Protein AF-A0A2U1KUF8-F1 (afdb_monomer_lite)

Radius of gyration: 32.8 Å; chains: 1; bounding box: 61×24×79 Å

Organism: Artemisia annua (NCBI:txid35608)

pLDDT: mean 76.02, std 18.23, range [36.41, 98.5]

Sequence (105 aa):
MGARPNIDHLKESCGSNQLQHCFKYLFVQEWRENEDLIRYIGQKCADLGANIQRRAQLIQEGESFGLFDNVAPDAVECMGWSEIVAHVRFCTGKEPNYEENVDAI

Structure (mmCIF, N/CA/C/O backbone):
data_AF-A0A2U1KUF8-F1
#
_entry.id   AF-A0A2U1KUF8-F1
#
loop_
_atom_site.group_PDB
_atom_site.id
_atom_site.type_symbol
_atom_site.label_atom_id
_atom_site.label_alt_id
_atom_site.label_comp_id
_atom_site.label_asym_id
_atom_site.label_entity_id
_atom_site.label_seq_id
_atom_site.pdbx_PDB_ins_code
_atom_site.Cartn_x
_atom_site.Cartn_y
_atom_site.Cartn_z
_atom_site.occupancy
_atom_site.B_iso_or_equiv
_atom_site.auth_seq_id
_atom_site.auth_comp_id
_atom_site.auth_asym_id
_atom_site.auth_atom_id
_atom_site.pdbx_PDB_model_num
ATOM 1 N N . MET A 1 1 ? 5.811 1.680 34.442 1.00 37.44 1 MET A N 1
ATOM 2 C CA . MET A 1 1 ? 4.504 1.711 35.135 1.00 37.44 1 MET A CA 1
ATOM 3 C C . MET A 1 1 ? 3.471 2.176 34.128 1.00 37.44 1 MET A C 1
ATOM 5 O O . MET A 1 1 ? 3.625 3.274 33.614 1.00 37.44 1 MET A O 1
ATOM 9 N N . GLY A 1 2 ? 2.504 1.331 33.766 1.00 52.41 2 GLY A N 1
ATOM 10 C CA . GLY A 1 2 ? 1.438 1.727 32.843 1.00 52.41 2 GLY A CA 1
ATOM 11 C C . GLY A 1 2 ? 0.536 2.762 33.508 1.00 52.41 2 GLY A C 1
ATOM 12 O O . GLY A 1 2 ? 0.078 2.536 34.629 1.00 52.41 2 GLY A O 1
ATOM 13 N N . ALA A 1 3 ? 0.323 3.901 32.849 1.00 70.50 3 ALA A N 1
ATOM 14 C CA . ALA A 1 3 ? -0.662 4.875 33.292 1.00 70.50 3 ALA A CA 1
ATOM 15 C C . ALA A 1 3 ? -2.029 4.184 33.360 1.00 70.50 3 ALA A C 1
ATOM 17 O O . ALA A 1 3 ? -2.434 3.497 32.421 1.00 70.50 3 ALA A O 1
ATOM 18 N N . ARG A 1 4 ? -2.717 4.314 34.496 1.00 67.44 4 ARG A N 1
ATOM 19 C CA . ARG A 1 4 ? -4.044 3.725 34.671 1.00 67.44 4 ARG A CA 1
ATOM 20 C C . ARG A 1 4 ? -4.989 4.414 33.674 1.00 67.44 4 ARG A C 1
ATOM 22 O O . ARG A 1 4 ? -5.060 5.643 33.715 1.00 67.44 4 ARG A O 1
ATOM 29 N N . PRO A 1 5 ? -5.681 3.680 32.785 1.00 68.88 5 PRO A N 1
ATOM 30 C CA . PRO A 1 5 ? -6.584 4.298 31.821 1.00 68.88 5 PRO A CA 1
ATOM 31 C C . PRO A 1 5 ? -7.654 5.118 32.549 1.00 68.88 5 PRO A C 1
ATOM 33 O O . PRO A 1 5 ? -8.293 4.614 33.477 1.00 68.88 5 PRO A O 1
ATOM 36 N N . ASN A 1 6 ? -7.836 6.381 32.153 1.00 84.31 6 ASN A N 1
ATOM 37 C CA . ASN A 1 6 ? -8.861 7.246 32.730 1.00 84.31 6 ASN A CA 1
ATOM 38 C C . ASN A 1 6 ? -10.231 6.871 32.143 1.00 84.31 6 ASN A C 1
ATOM 40 O O . ASN A 1 6 ? -10.594 7.289 31.044 1.00 84.31 6 ASN A O 1
ATOM 44 N N . ILE A 1 7 ? -10.975 6.052 32.887 1.00 85.06 7 ILE A N 1
ATOM 45 C CA . ILE A 1 7 ? -12.312 5.580 32.509 1.00 85.06 7 ILE A CA 1
ATOM 46 C C . ILE A 1 7 ? -13.301 6.738 32.335 1.00 85.06 7 ILE A C 1
ATOM 48 O O . ILE A 1 7 ? -14.194 6.635 31.498 1.00 85.06 7 ILE A O 1
ATOM 52 N N . ASP A 1 8 ? -13.157 7.830 33.083 1.00 87.94 8 ASP A N 1
ATOM 53 C CA . ASP A 1 8 ? -14.098 8.949 33.010 1.00 87.94 8 ASP A CA 1
ATOM 54 C C . ASP A 1 8 ? -13.922 9.731 31.705 1.00 87.94 8 ASP A C 1
ATOM 56 O O . ASP A 1 8 ? -14.898 9.967 30.998 1.00 87.94 8 ASP A O 1
ATOM 60 N N . HIS A 1 9 ? -12.675 9.969 31.289 1.00 86.94 9 HIS A N 1
ATOM 61 C CA . HIS A 1 9 ? -12.382 10.543 29.971 1.00 86.94 9 HIS A CA 1
ATOM 62 C C . HIS A 1 9 ? -12.879 9.647 28.822 1.00 86.94 9 HIS A C 1
ATOM 64 O O . HIS A 1 9 ? -13.341 10.132 27.788 1.00 86.94 9 HIS A O 1
ATOM 70 N N . LEU A 1 10 ? -12.800 8.322 28.990 1.00 86.56 10 LEU A N 1
ATOM 71 C CA . LEU A 1 10 ? -13.302 7.375 27.996 1.00 86.56 10 LEU A CA 1
ATOM 72 C C . LEU A 1 10 ? -14.833 7.414 27.887 1.00 86.56 10 LEU A C 1
ATOM 74 O O . LEU A 1 10 ? -15.355 7.379 26.776 1.00 86.56 10 LEU A O 1
ATOM 78 N N . LYS A 1 11 ? -15.551 7.525 29.012 1.00 89.38 11 LYS A N 1
ATOM 79 C CA . LYS A 1 11 ? -17.014 7.693 29.021 1.00 89.38 11 LYS A CA 1
ATOM 80 C C . LYS A 1 11 ? -17.439 8.989 28.340 1.00 89.38 11 LYS A C 1
ATOM 82 O O . LYS A 1 11 ? -18.387 8.964 27.557 1.00 89.38 11 LYS A O 1
ATOM 87 N N . GLU A 1 12 ? -16.726 10.085 28.604 1.00 90.00 12 GLU A N 1
ATOM 88 C CA . GLU A 1 12 ? -16.938 11.375 27.934 1.00 90.00 12 GLU A CA 1
ATOM 89 C C . GLU A 1 12 ? -16.706 11.260 26.424 1.00 90.00 12 GLU A C 1
ATOM 91 O O . GLU A 1 12 ? -17.590 11.605 25.643 1.00 90.00 12 GLU A O 1
ATOM 96 N N . SER A 1 13 ? -15.571 10.686 26.011 1.00 86.25 13 SER A N 1
ATOM 97 C CA . SER A 1 13 ? -15.216 10.499 24.594 1.00 86.25 13 SER A CA 1
ATOM 98 C C . SER A 1 13 ? -16.198 9.577 23.861 1.00 86.25 13 SER A C 1
ATOM 100 O O . SER A 1 13 ? -16.548 9.814 22.708 1.00 86.25 13 SER A O 1
ATOM 102 N N . CYS A 1 14 ? -16.681 8.534 24.541 1.00 88.62 14 CYS A N 1
ATOM 103 C CA . CYS A 1 14 ? -17.698 7.614 24.034 1.00 88.62 14 CYS A CA 1
ATOM 104 C C . CYS A 1 14 ? -19.119 8.222 24.051 1.00 88.62 14 CYS A C 1
ATOM 106 O O . CYS A 1 14 ? -20.033 7.655 23.448 1.00 88.62 14 CYS A O 1
ATOM 108 N N . GLY A 1 15 ? -19.352 9.321 24.778 1.00 89.19 15 GLY A N 1
ATOM 109 C CA . GLY A 1 15 ? -20.686 9.889 25.005 1.00 89.19 15 GLY A CA 1
ATOM 110 C C . GLY A 1 15 ? -21.622 8.972 25.804 1.00 89.19 15 GLY A C 1
ATOM 111 O O . GLY A 1 15 ? -22.845 9.078 25.696 1.00 89.19 15 GLY A O 1
ATOM 112 N N . SER A 1 16 ? -21.077 8.024 26.576 1.00 87.81 16 SER A N 1
ATOM 113 C CA . SER A 1 16 ? -21.878 7.053 27.319 1.00 87.81 16 SER A CA 1
ATOM 114 C C . SER A 1 16 ? -21.235 6.626 28.631 1.00 87.81 16 SER A C 1
ATOM 116 O O . SER A 1 16 ? -20.084 6.208 28.678 1.00 87.81 16 SER A O 1
ATOM 118 N N . ASN A 1 17 ? -22.039 6.611 29.697 1.00 89.75 17 ASN A N 1
ATOM 119 C CA . ASN A 1 17 ? -21.626 6.117 31.013 1.00 89.75 17 ASN A CA 1
ATOM 120 C C . ASN A 1 17 ? -21.579 4.583 31.109 1.00 89.75 17 ASN A C 1
ATOM 122 O O . ASN A 1 17 ? -21.144 4.042 32.127 1.00 89.75 17 ASN A O 1
ATOM 126 N N . GLN A 1 18 ? -22.042 3.871 30.076 1.00 90.12 18 GLN A N 1
ATOM 127 C CA . GLN A 1 18 ? -22.057 2.413 30.053 1.00 90.12 18 GLN A CA 1
ATOM 128 C C . GLN A 1 18 ? -20.716 1.871 29.551 1.00 90.12 18 GLN A C 1
ATOM 130 O O . GLN A 1 18 ? -20.312 2.119 28.415 1.00 90.12 18 GLN A O 1
ATOM 135 N N . LEU A 1 19 ? -20.053 1.061 30.380 1.00 87.62 19 LEU A N 1
ATOM 136 C CA . LEU A 1 19 ? -18.724 0.510 30.087 1.00 87.62 19 LEU A CA 1
ATOM 137 C C . LEU A 1 19 ? -18.695 -0.315 28.785 1.00 87.62 19 LEU A C 1
ATOM 139 O O . LEU A 1 19 ? -17.730 -0.266 28.031 1.00 87.62 19 LEU A O 1
ATOM 143 N N . GLN A 1 20 ? -19.783 -1.028 28.482 1.00 87.69 20 GLN A N 1
ATOM 144 C CA . GLN A 1 20 ? -19.945 -1.795 27.241 1.00 87.69 20 GLN A CA 1
ATOM 145 C C . GLN A 1 20 ? -19.865 -0.930 25.974 1.00 87.69 20 GLN A C 1
ATOM 147 O O . GLN A 1 20 ? -19.311 -1.361 24.964 1.00 87.69 20 GLN A O 1
ATOM 152 N N . HIS A 1 21 ? -20.366 0.308 26.027 1.00 88.75 21 HIS A N 1
ATOM 153 C CA . HIS A 1 21 ? -20.257 1.246 24.913 1.00 88.75 21 HIS A CA 1
ATOM 154 C C . HIS 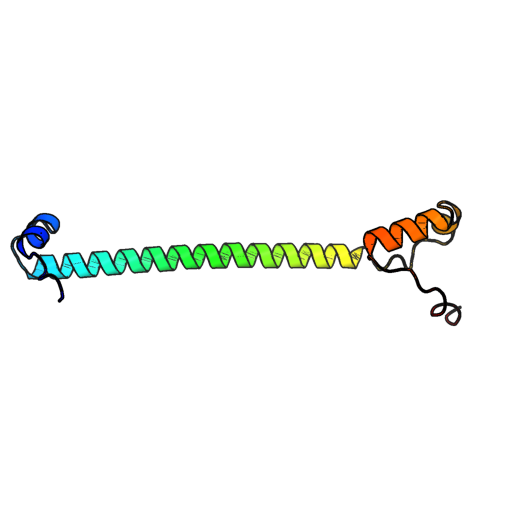A 1 21 ? -18.824 1.750 24.758 1.00 88.75 21 HIS A C 1
ATOM 156 O O . HIS A 1 21 ? -18.345 1.834 23.634 1.00 88.75 21 HIS A O 1
ATOM 162 N N . CYS A 1 22 ? -18.117 1.980 25.869 1.00 88.62 22 CYS A N 1
ATOM 163 C CA . CYS A 1 22 ? -16.709 2.374 25.858 1.00 88.62 22 CYS A CA 1
ATOM 164 C C . CYS A 1 22 ? -15.820 1.305 25.201 1.00 88.62 22 CYS A C 1
ATOM 166 O O . CYS A 1 22 ? -14.980 1.634 24.368 1.00 88.62 22 CYS A O 1
ATOM 168 N N . PHE A 1 23 ? -16.036 0.021 25.513 1.00 85.94 23 PHE A N 1
ATOM 169 C CA . PHE A 1 23 ? -15.323 -1.070 24.838 1.00 85.94 23 PHE A CA 1
ATOM 170 C C . PHE A 1 23 ? -15.640 -1.115 23.345 1.00 85.94 23 PHE A C 1
ATOM 172 O O . PHE A 1 23 ? -14.727 -1.170 22.527 1.00 85.94 23 PHE A O 1
ATOM 179 N N . LYS A 1 24 ? -16.924 -1.034 22.975 1.00 87.19 24 LYS A N 1
ATOM 180 C CA . LYS A 1 24 ? -17.332 -1.000 21.566 1.00 87.19 24 LYS A CA 1
ATOM 181 C C . LYS A 1 24 ? -16.699 0.178 20.818 1.00 87.19 24 LYS A C 1
ATOM 183 O O . LYS A 1 24 ? -16.254 -0.002 19.693 1.00 87.19 24 LYS A O 1
ATOM 188 N N . TYR A 1 25 ? -16.639 1.353 21.443 1.00 86.69 25 TYR A N 1
ATOM 189 C CA . TYR A 1 25 ? -16.001 2.547 20.894 1.00 86.69 25 TYR A CA 1
ATOM 190 C C . TYR A 1 25 ? -14.513 2.311 20.602 1.00 86.69 25 TYR A C 1
ATOM 192 O O . TYR A 1 25 ? -14.087 2.530 19.471 1.00 86.69 25 TYR A O 1
ATOM 200 N N . LEU A 1 26 ? -13.754 1.791 21.576 1.00 85.38 26 LEU A N 1
ATOM 201 C CA . LEU A 1 26 ? -12.327 1.486 21.403 1.00 85.38 26 LEU A CA 1
ATOM 202 C C . LEU A 1 26 ? -12.085 0.485 20.267 1.00 85.38 26 LEU A C 1
ATOM 204 O O . LEU A 1 26 ? -11.293 0.761 19.371 1.00 85.38 26 LEU A O 1
ATOM 208 N N . PHE A 1 27 ? -12.818 -0.632 20.250 1.00 85.50 27 PHE A N 1
ATOM 209 C CA . PHE A 1 27 ? -12.648 -1.651 19.209 1.00 85.50 27 PHE A CA 1
ATOM 210 C C . PHE A 1 27 ? -13.021 -1.143 17.812 1.00 85.50 27 PHE A C 1
ATOM 212 O O . PHE A 1 27 ? -12.368 -1.496 16.834 1.00 85.50 27 PHE A O 1
ATOM 219 N N . VAL A 1 28 ? -14.054 -0.302 17.695 1.00 87.50 28 VAL A N 1
ATOM 220 C CA . VAL A 1 28 ? -14.439 0.303 16.409 1.00 87.50 28 VAL A CA 1
ATOM 221 C C . VAL A 1 28 ? -13.392 1.311 15.929 1.00 87.50 28 VAL A C 1
ATOM 223 O O . VAL A 1 28 ? -13.152 1.389 14.724 1.00 87.50 28 VAL A O 1
ATOM 226 N N . GLN A 1 29 ? -12.768 2.072 16.836 1.00 82.62 29 GLN A N 1
ATOM 227 C CA . GLN A 1 29 ? -11.681 2.987 16.476 1.00 82.62 29 GLN A CA 1
ATOM 228 C C . GLN A 1 29 ? -10.461 2.224 15.960 1.00 82.62 29 GLN A C 1
ATOM 230 O O . GLN A 1 29 ? -10.034 2.487 14.838 1.00 82.62 29 GLN A O 1
ATOM 235 N N . GLU A 1 30 ? -9.973 1.232 16.711 1.00 84.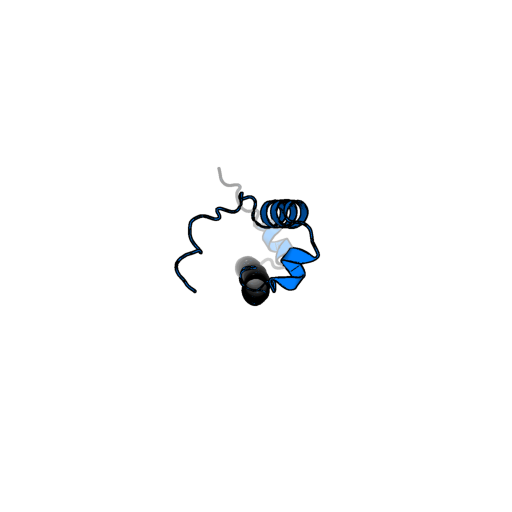56 30 GLU A N 1
ATOM 236 C CA . GLU A 1 30 ? -8.831 0.410 16.285 1.00 84.56 30 GLU A CA 1
ATOM 237 C C . GLU A 1 30 ? -9.104 -0.293 14.950 1.00 84.56 30 GLU A C 1
ATOM 239 O O . GLU A 1 30 ? -8.240 -0.344 14.075 1.00 84.56 30 GLU A O 1
ATOM 244 N N . TRP A 1 31 ? -10.323 -0.807 14.752 1.00 90.12 31 TRP A N 1
ATOM 245 C CA . TRP A 1 31 ? -10.701 -1.438 13.489 1.00 90.12 31 TRP A CA 1
ATOM 246 C C . TRP A 1 31 ? -10.643 -0.461 12.313 1.00 90.12 31 TRP A C 1
ATOM 248 O O . TRP A 1 31 ? -10.071 -0.784 11.274 1.00 90.12 31 TRP A O 1
ATOM 258 N N . ARG A 1 32 ? -11.189 0.750 12.483 1.00 91.06 32 ARG A N 1
ATOM 259 C CA . ARG A 1 32 ? -11.152 1.786 11.445 1.00 91.06 32 ARG A CA 1
ATOM 260 C C . ARG A 1 32 ? -9.719 2.195 11.111 1.00 91.06 32 ARG A C 1
ATOM 262 O O . ARG A 1 32 ? -9.382 2.298 9.937 1.00 91.06 32 ARG A O 1
ATOM 269 N N . GLU A 1 33 ? -8.881 2.408 12.122 1.00 92.31 33 GLU A N 1
ATOM 270 C CA . GLU A 1 33 ? -7.470 2.760 11.925 1.00 92.31 33 GLU A CA 1
ATOM 271 C C . GLU A 1 33 ? -6.720 1.663 11.158 1.00 92.31 33 GLU A C 1
ATOM 273 O O . GLU A 1 33 ? -5.953 1.959 10.238 1.00 92.31 33 GLU A O 1
ATOM 278 N N . ASN A 1 34 ? -6.999 0.394 11.468 1.00 93.25 34 ASN A N 1
ATOM 279 C CA . ASN A 1 34 ? -6.442 -0.741 10.738 1.00 93.25 34 ASN A CA 1
ATOM 280 C C . ASN A 1 34 ? -6.929 -0.796 9.284 1.00 93.25 34 ASN A C 1
ATOM 282 O O . ASN A 1 34 ? -6.117 -1.002 8.382 1.00 93.25 34 ASN A O 1
ATOM 286 N N . GLU A 1 35 ? -8.223 -0.589 9.026 1.00 95.81 35 GLU A N 1
ATOM 287 C CA . GLU A 1 35 ? -8.764 -0.524 7.660 1.00 95.81 35 GLU A CA 1
ATOM 288 C C . GLU A 1 35 ? -8.131 0.613 6.848 1.00 95.81 35 GLU A C 1
ATOM 290 O O . GLU A 1 35 ? -7.740 0.414 5.692 1.00 95.81 35 GLU A O 1
ATOM 295 N N . ASP A 1 36 ? -7.973 1.791 7.454 1.00 96.31 36 ASP A N 1
ATOM 296 C CA . ASP A 1 36 ? -7.327 2.939 6.821 1.00 96.31 36 ASP A CA 1
ATOM 297 C C . ASP A 1 36 ? -5.850 2.665 6.511 1.00 96.31 36 ASP A C 1
ATOM 299 O O . ASP A 1 36 ? -5.375 3.006 5.421 1.00 96.31 36 ASP A O 1
ATOM 303 N N . LEU A 1 37 ? -5.136 1.988 7.416 1.00 95.81 37 LEU A N 1
ATOM 304 C CA . LEU A 1 37 ? -3.753 1.572 7.196 1.00 95.81 37 LEU A CA 1
ATOM 305 C C . LEU A 1 37 ? -3.638 0.536 6.068 1.00 95.81 37 LEU A C 1
ATOM 307 O O . LEU A 1 37 ? -2.779 0.678 5.195 1.00 95.81 37 LEU A O 1
ATOM 311 N N . ILE A 1 38 ? -4.518 -0.471 6.040 1.00 97.75 38 ILE A N 1
ATOM 312 C CA . ILE A 1 38 ? -4.571 -1.482 4.969 1.00 97.75 38 ILE A CA 1
ATOM 313 C C . ILE A 1 38 ? -4.808 -0.804 3.619 1.00 97.75 38 ILE A C 1
ATOM 315 O O . ILE A 1 38 ? -4.095 -1.079 2.651 1.00 97.75 38 ILE A O 1
ATOM 319 N N . ARG A 1 39 ? -5.766 0.127 3.555 1.00 98.00 39 ARG A N 1
ATOM 320 C CA . ARG A 1 39 ? -6.064 0.899 2.343 1.00 98.00 39 ARG A CA 1
ATOM 321 C C . ARG A 1 39 ? -4.864 1.728 1.890 1.00 98.00 39 ARG A C 1
ATOM 323 O O . ARG A 1 39 ? -4.544 1.739 0.702 1.00 98.00 39 ARG A O 1
ATOM 330 N N . TYR A 1 40 ? -4.187 2.397 2.821 1.00 97.94 40 TYR A N 1
ATOM 331 C CA . TYR A 1 40 ? -2.990 3.182 2.522 1.00 97.94 40 TYR A CA 1
ATOM 332 C C . TYR A 1 40 ? -1.861 2.317 1.947 1.00 97.94 40 TYR A C 1
ATOM 334 O O . TYR A 1 40 ? -1.284 2.663 0.913 1.00 97.94 40 TYR A O 1
ATOM 342 N N . ILE A 1 41 ? -1.574 1.172 2.574 1.00 98.31 41 ILE A N 1
ATOM 343 C CA . ILE A 1 41 ? -0.562 0.225 2.088 1.00 98.31 41 ILE A CA 1
ATOM 344 C C . ILE A 1 41 ? -0.954 -0.308 0.707 1.00 98.31 41 ILE A C 1
ATOM 346 O O . ILE A 1 41 ? -0.122 -0.311 -0.199 1.00 98.31 41 ILE A O 1
ATOM 350 N N . GLY A 1 42 ? -2.223 -0.680 0.515 1.00 98.50 42 GLY A N 1
ATOM 351 C CA . GLY A 1 42 ? -2.744 -1.136 -0.773 1.00 98.50 42 GLY A CA 1
ATOM 352 C C . GLY A 1 42 ? -2.514 -0.120 -1.894 1.00 98.50 42 GLY A C 1
ATOM 353 O O . GLY A 1 42 ? -2.016 -0.485 -2.960 1.00 98.50 42 GLY A O 1
ATOM 354 N N . GLN A 1 43 ? -2.773 1.166 -1.632 1.00 98.44 43 GLN A N 1
ATOM 355 C CA . GLN A 1 43 ? -2.488 2.235 -2.592 1.00 98.44 43 GLN A CA 1
ATOM 356 C C . GLN A 1 43 ? -0.990 2.330 -2.912 1.00 98.44 43 GLN A C 1
ATOM 358 O O . GLN A 1 43 ? -0.616 2.401 -4.081 1.00 98.44 43 GLN A O 1
ATOM 363 N N . LYS A 1 44 ? -0.115 2.276 -1.898 1.00 98.38 44 LYS A N 1
ATOM 364 C CA . LYS A 1 44 ? 1.342 2.316 -2.114 1.00 98.38 44 LYS A CA 1
ATOM 365 C C . LYS A 1 44 ? 1.848 1.132 -2.933 1.00 98.38 44 LYS A C 1
ATOM 367 O O . LYS A 1 44 ? 2.721 1.316 -3.780 1.00 98.38 44 LYS A O 1
ATOM 372 N N . CYS A 1 45 ? 1.292 -0.058 -2.722 1.00 98.44 45 CYS A N 1
ATOM 373 C CA . CYS A 1 45 ? 1.605 -1.231 -3.532 1.00 98.44 45 CYS A CA 1
ATOM 374 C C . CYS A 1 45 ? 1.159 -1.053 -4.990 1.00 98.44 45 CYS A C 1
ATOM 376 O O . CYS A 1 45 ? 1.930 -1.373 -5.895 1.00 98.44 45 CYS A O 1
ATOM 378 N N . ALA A 1 46 ? -0.040 -0.511 -5.228 1.00 98.31 46 ALA A N 1
ATOM 379 C CA . ALA A 1 46 ? -0.531 -0.233 -6.578 1.00 98.31 46 ALA A CA 1
ATOM 380 C C . ALA A 1 46 ? 0.353 0.795 -7.310 1.00 98.31 46 ALA A C 1
ATOM 382 O O . ALA A 1 46 ? 0.769 0.554 -8.446 1.00 98.31 46 ALA A O 1
ATOM 383 N N . ASP A 1 47 ? 0.713 1.891 -6.635 1.00 98.31 47 ASP A N 1
ATOM 384 C CA . ASP A 1 47 ? 1.604 2.926 -7.177 1.00 98.31 47 ASP A CA 1
ATOM 385 C C . ASP A 1 47 ? 2.981 2.347 -7.542 1.00 98.31 47 ASP A C 1
ATOM 387 O O . ASP A 1 47 ? 3.543 2.641 -8.602 1.00 98.31 47 ASP A O 1
ATOM 391 N N . LEU A 1 48 ? 3.536 1.498 -6.668 1.00 98.31 48 LEU A N 1
ATOM 392 C CA . LEU A 1 48 ? 4.807 0.820 -6.912 1.00 98.31 48 LEU A CA 1
ATOM 393 C C . LEU A 1 48 ? 4.715 -0.134 -8.110 1.00 98.31 48 LEU A C 1
ATOM 395 O O . LEU A 1 48 ? 5.597 -0.104 -8.968 1.00 98.31 48 LEU A O 1
ATOM 399 N N . GLY A 1 49 ? 3.643 -0.925 -8.204 1.00 98.38 49 GLY A N 1
ATOM 400 C CA . GLY A 1 49 ? 3.396 -1.824 -9.333 1.00 98.38 49 GLY A CA 1
ATOM 401 C C . GLY A 1 49 ? 3.343 -1.079 -10.669 1.00 98.38 49 GLY A C 1
ATOM 402 O O . GLY A 1 49 ? 4.035 -1.457 -11.615 1.00 98.38 49 GLY A O 1
ATOM 403 N N . ALA A 1 50 ? 2.619 0.043 -10.725 1.00 98.19 50 ALA A N 1
ATOM 404 C CA . ALA A 1 50 ? 2.555 0.890 -11.916 1.00 98.19 50 ALA A CA 1
ATOM 405 C C . ALA A 1 50 ? 3.931 1.466 -12.305 1.00 98.19 50 ALA A C 1
ATOM 407 O O . ALA A 1 50 ? 4.281 1.528 -13.485 1.00 98.19 50 ALA A O 1
ATOM 408 N N . ASN A 1 51 ? 4.746 1.860 -11.32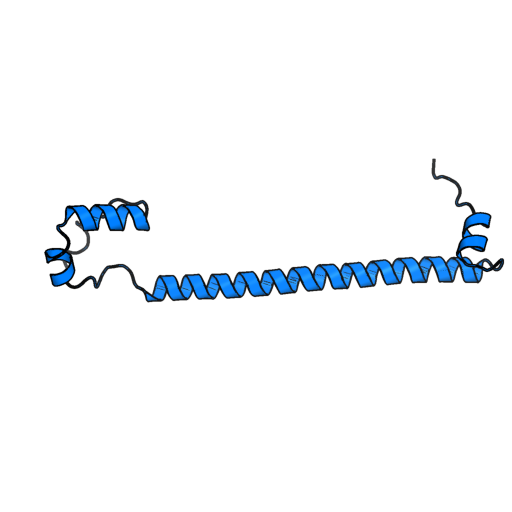1 1.00 97.50 51 ASN A N 1
ATOM 409 C CA . ASN A 1 51 ? 6.098 2.360 -11.572 1.00 97.50 51 ASN A CA 1
ATOM 410 C C . ASN A 1 51 ? 7.048 1.273 -12.090 1.00 97.50 51 ASN A C 1
ATOM 412 O O . ASN A 1 51 ? 7.863 1.560 -12.968 1.00 97.50 51 ASN A O 1
ATOM 416 N N . ILE A 1 52 ? 6.947 0.045 -11.574 1.00 97.94 52 ILE A N 1
ATOM 417 C CA . ILE A 1 52 ? 7.716 -1.103 -12.076 1.00 97.94 52 ILE A CA 1
ATOM 418 C C . ILE A 1 52 ? 7.331 -1.388 -13.528 1.00 97.94 52 ILE A C 1
ATOM 420 O O . ILE A 1 52 ? 8.212 -1.486 -14.378 1.00 97.94 52 ILE A O 1
ATOM 424 N N . GLN A 1 53 ? 6.031 -1.443 -13.831 1.00 97.62 53 GLN A N 1
ATOM 425 C CA . GLN A 1 53 ? 5.544 -1.675 -15.190 1.00 97.62 53 GLN A CA 1
ATOM 426 C C . GLN A 1 53 ? 6.044 -0.604 -16.169 1.00 97.62 53 GLN A C 1
ATOM 428 O O . GLN A 1 53 ? 6.549 -0.940 -17.238 1.00 97.62 53 GLN A O 1
ATOM 433 N N . ARG A 1 54 ? 5.976 0.679 -15.787 1.00 96.25 54 ARG A N 1
ATOM 434 C CA . ARG A 1 54 ? 6.505 1.777 -16.611 1.00 96.25 54 ARG A CA 1
ATOM 435 C C . ARG A 1 54 ? 8.005 1.625 -16.870 1.00 96.25 54 ARG A C 1
ATOM 437 O O . ARG A 1 54 ? 8.465 1.852 -17.981 1.00 96.25 54 ARG A O 1
ATOM 444 N N . ARG A 1 55 ? 8.785 1.243 -15.854 1.00 94.69 55 ARG A N 1
ATOM 445 C CA . ARG A 1 55 ? 10.233 1.027 -16.014 1.00 94.69 55 ARG A CA 1
ATOM 446 C C . ARG A 1 55 ? 10.538 -0.153 -16.930 1.00 94.69 55 ARG A C 1
ATOM 448 O O . ARG A 1 55 ? 11.452 -0.042 -17.735 1.00 94.69 55 ARG A O 1
ATOM 455 N N . ALA A 1 56 ? 9.773 -1.239 -16.840 1.00 95.19 56 ALA A N 1
ATOM 456 C CA . ALA A 1 56 ? 9.919 -2.377 -17.743 1.00 95.19 56 ALA A CA 1
ATOM 457 C C . ALA A 1 56 ? 9.676 -1.975 -19.209 1.00 95.19 56 ALA A C 1
ATOM 459 O O . ALA A 1 56 ? 10.449 -2.363 -20.077 1.00 95.19 56 ALA A O 1
ATOM 460 N N . GLN A 1 57 ? 8.667 -1.136 -19.471 1.00 93.50 57 GLN A N 1
ATOM 461 C CA . GLN A 1 57 ? 8.403 -0.595 -20.812 1.00 93.50 57 GLN A CA 1
ATOM 462 C C . GLN A 1 57 ? 9.571 0.247 -21.332 1.00 93.50 57 GLN A C 1
ATOM 464 O O . GLN A 1 57 ? 10.025 0.025 -22.445 1.00 93.50 57 GLN A O 1
ATOM 469 N N . LEU A 1 58 ? 10.111 1.153 -20.512 1.00 89.69 58 LEU A N 1
ATOM 470 C CA . LEU A 1 58 ? 11.256 1.983 -20.904 1.00 89.69 58 LEU A CA 1
ATOM 471 C C . LEU A 1 58 ? 12.520 1.159 -21.186 1.00 89.69 58 LEU A C 1
ATOM 473 O O . LEU A 1 58 ? 13.288 1.5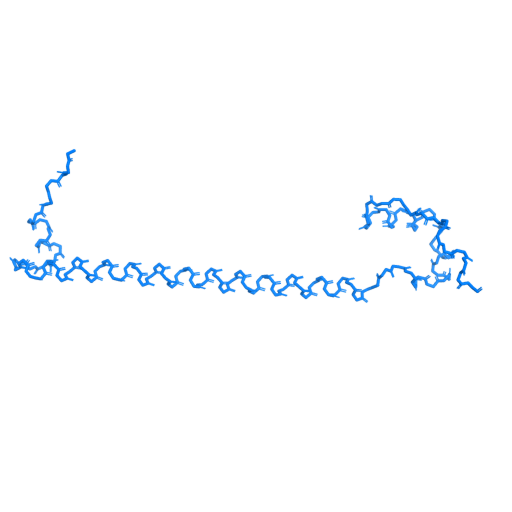06 -22.077 1.00 89.69 58 LEU A O 1
ATOM 477 N N . ILE A 1 59 ? 12.744 0.076 -20.434 1.00 86.75 59 ILE A N 1
ATOM 478 C CA . ILE A 1 59 ? 13.854 -0.850 -20.699 1.00 86.75 59 ILE A CA 1
ATOM 479 C C . ILE A 1 59 ? 13.645 -1.535 -22.050 1.00 86.75 59 ILE A C 1
ATOM 481 O O . ILE A 1 59 ? 14.550 -1.514 -22.874 1.00 86.75 59 ILE A O 1
ATOM 485 N N . GLN A 1 60 ? 12.446 -2.066 -22.302 1.00 86.88 60 GLN A N 1
ATOM 486 C CA . GLN A 1 60 ? 12.116 -2.707 -23.574 1.00 86.88 60 GLN A CA 1
ATOM 487 C C . GLN A 1 60 ? 12.243 -1.736 -24.761 1.00 86.88 60 GLN A C 1
ATOM 489 O O . GLN A 1 60 ? 12.755 -2.112 -25.812 1.00 86.88 60 GLN A O 1
ATOM 494 N N . GLU A 1 61 ? 11.797 -0.487 -24.605 1.00 80.94 61 GLU A N 1
ATOM 495 C CA . GLU A 1 61 ? 11.998 0.567 -25.603 1.00 80.94 61 GLU A CA 1
ATOM 496 C C . GLU A 1 61 ? 13.492 0.813 -25.835 1.00 80.94 61 GLU A C 1
ATOM 498 O O . GLU A 1 61 ? 13.931 0.795 -26.981 1.00 80.94 61 GLU A O 1
ATOM 503 N N . GLY A 1 62 ? 14.287 0.951 -24.769 1.00 77.88 62 GLY A N 1
ATOM 504 C CA . GLY A 1 62 ? 15.745 1.084 -24.845 1.00 77.88 62 GLY A CA 1
ATOM 505 C C . GLY A 1 62 ? 16.421 -0.070 -25.593 1.00 77.88 62 GLY A C 1
ATOM 506 O O . GLY A 1 62 ? 17.256 0.165 -26.460 1.00 77.88 62 GLY A O 1
ATOM 507 N N . GLU A 1 63 ? 16.018 -1.309 -25.309 1.00 74.12 63 GLU A N 1
ATOM 508 C CA . GLU A 1 63 ? 16.505 -2.511 -25.998 1.00 74.12 63 GLU A CA 1
ATOM 509 C C . GLU A 1 63 ? 16.053 -2.564 -27.467 1.00 74.12 63 GLU A C 1
ATOM 511 O O . GLU A 1 63 ? 16.786 -3.068 -28.318 1.00 74.12 63 GLU A O 1
ATOM 516 N N . SER A 1 64 ? 14.883 -2.002 -27.799 1.00 70.88 64 SER A N 1
ATOM 517 C CA . SER A 1 64 ? 14.367 -1.957 -29.176 1.00 70.88 64 SER A CA 1
ATOM 518 C C . SER A 1 64 ? 15.169 -1.049 -30.111 1.00 70.88 64 SER A C 1
ATOM 520 O O . SER A 1 64 ? 15.141 -1.256 -31.324 1.00 70.88 64 SER A O 1
ATOM 522 N N . PHE A 1 65 ? 15.926 -0.088 -29.568 1.00 65.56 65 PHE A N 1
ATOM 523 C CA . PHE A 1 65 ? 16.874 0.710 -30.351 1.00 65.56 65 PHE A CA 1
ATOM 524 C C . PHE A 1 65 ? 18.120 -0.093 -30.778 1.00 65.56 65 PHE A C 1
ATOM 526 O O . PHE A 1 65 ? 18.892 0.403 -31.597 1.00 65.56 65 PHE A O 1
ATOM 533 N N . GLY A 1 66 ? 18.275 -1.337 -30.296 1.00 58.03 66 GLY A N 1
ATOM 534 C CA . GLY A 1 66 ? 19.398 -2.229 -30.591 1.00 58.03 66 GLY A CA 1
ATOM 535 C C . GLY A 1 66 ? 20.708 -1.783 -29.932 1.00 58.03 66 GLY A C 1
ATOM 536 O O . GLY A 1 66 ? 20.858 -0.632 -29.522 1.00 58.03 66 GLY A O 1
ATOM 537 N N . LEU A 1 67 ? 21.707 -2.676 -29.863 1.00 57.09 67 LEU A N 1
ATOM 538 C CA . LEU A 1 67 ? 23.087 -2.182 -29.894 1.00 57.09 67 LEU A CA 1
ATOM 539 C C . LEU A 1 67 ? 23.222 -1.359 -31.182 1.00 57.09 67 LEU A C 1
ATOM 541 O O . LEU A 1 67 ? 22.612 -1.693 -32.201 1.00 57.09 67 LEU A O 1
ATOM 545 N N . PHE A 1 68 ? 24.067 -0.335 -31.169 1.00 55.38 68 PHE A N 1
ATOM 546 C CA . PHE A 1 68 ? 24.480 0.418 -32.358 1.00 55.38 68 PHE A CA 1
ATOM 547 C C . PHE A 1 68 ? 25.177 -0.454 -33.438 1.00 55.38 68 PHE A C 1
ATOM 549 O O . PHE A 1 68 ? 25.878 0.071 -34.296 1.00 55.38 68 PHE A O 1
ATOM 556 N N . ASP A 1 69 ? 24.985 -1.773 -33.431 1.00 52.22 69 ASP A N 1
ATOM 557 C CA . ASP A 1 69 ? 25.570 -2.758 -34.338 1.00 52.22 69 ASP A CA 1
ATOM 558 C C . ASP A 1 69 ? 25.088 -2.590 -35.784 1.00 52.22 69 ASP A C 1
ATOM 560 O O . ASP A 1 69 ? 25.746 -3.060 -36.703 1.00 52.22 69 ASP A O 1
ATOM 564 N N . ASN A 1 70 ? 23.980 -1.872 -36.004 1.00 52.09 70 ASN A N 1
ATOM 565 C CA . ASN A 1 70 ? 23.474 -1.530 -37.336 1.00 52.09 70 ASN A CA 1
ATOM 566 C C . ASN A 1 70 ? 23.519 -0.023 -37.624 1.00 52.09 70 ASN A C 1
ATOM 568 O O . ASN A 1 70 ? 22.715 0.474 -38.419 1.00 52.09 70 ASN A O 1
ATOM 572 N N . VAL A 1 71 ? 24.432 0.737 -37.002 1.00 55.56 71 VAL A N 1
ATOM 573 C CA . VAL A 1 71 ? 24.791 2.038 -37.582 1.00 55.56 71 VAL A CA 1
ATOM 574 C C . VAL A 1 71 ? 25.386 1.725 -38.949 1.00 55.56 71 VAL A C 1
ATOM 576 O O . VAL A 1 71 ? 26.475 1.165 -39.045 1.00 55.56 71 VAL A O 1
ATOM 579 N N . ALA A 1 72 ? 24.606 2.013 -39.994 1.00 54.06 72 ALA A N 1
ATOM 580 C CA . ALA A 1 72 ? 25.004 1.830 -41.378 1.00 54.06 72 ALA A CA 1
ATOM 581 C C . ALA A 1 72 ? 26.443 2.346 -41.555 1.00 54.06 72 ALA A C 1
ATOM 583 O O . ALA A 1 72 ? 26.738 3.432 -41.041 1.00 54.06 72 ALA A O 1
ATOM 584 N N . PRO A 1 73 ? 27.329 1.616 -42.253 1.00 55.16 73 PRO A N 1
ATOM 585 C CA . PRO A 1 73 ? 28.700 2.059 -42.514 1.00 55.16 73 PRO A CA 1
ATOM 586 C C . PRO A 1 73 ? 28.761 3.521 -42.988 1.00 55.16 73 PRO A C 1
ATOM 588 O O . PRO A 1 73 ? 29.634 4.278 -42.583 1.00 55.16 73 PRO A O 1
ATOM 591 N N . ASP A 1 74 ? 27.743 3.945 -43.734 1.00 53.94 74 ASP A N 1
ATOM 592 C CA . ASP A 1 74 ? 27.542 5.296 -44.251 1.00 53.94 74 ASP A CA 1
ATOM 593 C C . ASP A 1 74 ? 27.389 6.363 -43.146 1.00 53.94 74 ASP A C 1
ATOM 595 O O . ASP A 1 74 ? 27.884 7.481 -43.270 1.00 53.94 74 ASP A O 1
ATOM 599 N N . ALA A 1 75 ? 26.727 6.035 -42.032 1.00 52.56 75 ALA A N 1
ATOM 600 C CA . ALA A 1 75 ? 26.613 6.922 -40.874 1.00 52.56 75 ALA A CA 1
ATOM 601 C C . ALA A 1 75 ? 27.915 6.964 -40.053 1.00 52.56 75 ALA A C 1
ATOM 603 O O . ALA A 1 75 ? 28.210 7.997 -39.447 1.00 52.56 75 ALA A O 1
ATOM 604 N N . VAL A 1 76 ? 28.710 5.883 -40.087 1.00 54.38 76 VAL A N 1
ATOM 605 C CA . VAL A 1 76 ? 30.073 5.842 -39.529 1.00 54.38 76 VAL A CA 1
ATOM 606 C C . VAL A 1 76 ? 31.044 6.696 -40.346 1.00 54.38 76 VAL A C 1
ATOM 608 O O . VAL A 1 76 ? 31.922 7.354 -39.795 1.00 54.38 76 VAL A O 1
ATOM 611 N N . GLU A 1 77 ? 30.859 6.737 -41.663 1.00 55.62 77 GLU A N 1
ATOM 612 C CA . GLU A 1 77 ? 31.645 7.582 -42.563 1.00 55.62 77 GLU A CA 1
ATOM 613 C C . GLU A 1 77 ? 31.294 9.073 -42.411 1.00 55.62 77 GLU A C 1
ATOM 615 O O . GLU A 1 77 ? 32.162 9.939 -42.532 1.00 55.62 77 GLU A O 1
ATOM 620 N N . CYS A 1 78 ? 30.028 9.381 -42.102 1.00 55.88 78 CYS A N 1
ATOM 621 C CA . CYS A 1 78 ? 29.533 10.754 -41.997 1.00 55.88 78 CYS A CA 1
ATOM 622 C C . CYS A 1 78 ? 29.827 11.423 -40.640 1.00 55.88 78 CYS A C 1
ATOM 624 O O . CYS A 1 78 ? 30.026 12.637 -40.591 1.00 55.88 78 CYS A O 1
ATOM 626 N N . MET A 1 79 ? 29.860 10.653 -39.548 1.00 58.22 79 MET A N 1
ATOM 627 C CA . MET A 1 79 ? 30.295 11.106 -38.223 1.00 58.22 79 MET A CA 1
ATOM 628 C C . MET A 1 79 ? 31.703 10.573 -37.991 1.00 58.22 79 MET A C 1
ATOM 630 O O . MET A 1 79 ? 31.871 9.420 -37.612 1.00 58.22 79 MET A O 1
ATOM 634 N N . GLY A 1 80 ? 32.727 11.384 -38.269 1.00 61.03 80 GLY A N 1
ATOM 635 C CA . GLY A 1 80 ? 34.121 10.943 -38.193 1.00 61.03 80 GLY A CA 1
ATOM 636 C C . GLY A 1 80 ? 34.404 10.153 -36.910 1.00 61.03 80 GLY A C 1
ATOM 637 O O . GLY A 1 80 ? 33.956 10.542 -35.834 1.00 61.03 80 GLY A O 1
ATOM 638 N N . TRP A 1 81 ? 35.141 9.044 -37.027 1.00 58.41 81 TRP A N 1
ATOM 639 C CA . TRP A 1 81 ? 35.349 8.021 -35.989 1.00 58.41 81 TRP A CA 1
ATOM 640 C C . TRP A 1 81 ? 35.463 8.538 -34.542 1.00 58.41 81 TRP A C 1
ATOM 642 O O . TRP A 1 81 ? 34.899 7.938 -33.631 1.00 58.41 81 TRP A O 1
ATOM 652 N N . SER A 1 82 ? 36.128 9.673 -34.307 1.00 61.69 82 SER A N 1
ATOM 653 C CA . SER A 1 82 ? 36.246 10.299 -32.982 1.00 61.69 82 SER A CA 1
ATOM 654 C C . SER A 1 82 ? 34.911 10.661 -32.318 1.00 61.69 82 SER A C 1
ATOM 656 O O . SER A 1 82 ? 34.791 10.554 -31.097 1.00 61.69 82 SER A O 1
ATOM 658 N N . GLU A 1 83 ? 33.913 11.087 -33.092 1.00 62.16 83 GLU A N 1
ATOM 659 C CA . GLU A 1 83 ? 32.590 11.470 -32.584 1.00 62.16 83 GLU A CA 1
ATOM 660 C C . GLU A 1 83 ? 31.781 10.242 -32.170 1.00 62.16 83 GLU A C 1
ATOM 662 O O . GLU A 1 83 ? 31.099 10.263 -31.146 1.00 62.16 83 GLU A O 1
ATOM 667 N N . ILE A 1 84 ? 31.943 9.135 -32.892 1.00 63.06 84 ILE A N 1
ATOM 668 C CA . ILE A 1 84 ? 31.292 7.858 -32.587 1.00 63.06 84 ILE A CA 1
ATOM 669 C C . ILE A 1 84 ? 31.880 7.252 -31.321 1.00 63.06 84 ILE A C 1
ATOM 671 O O . ILE A 1 84 ? 31.131 6.864 -30.427 1.00 63.06 84 ILE A O 1
ATOM 675 N N . VAL A 1 85 ? 33.208 7.247 -31.178 1.00 65.06 85 VAL A N 1
ATOM 676 C CA . VAL A 1 85 ? 33.856 6.774 -29.944 1.00 65.06 85 VAL A CA 1
ATOM 677 C C . VAL A 1 85 ? 33.436 7.622 -28.746 1.00 65.06 85 VAL A C 1
ATOM 679 O O . VAL A 1 85 ? 33.143 7.077 -27.681 1.00 65.06 85 VAL A O 1
ATOM 682 N N . ALA A 1 86 ? 33.355 8.945 -28.913 1.00 66.75 86 ALA A N 1
ATOM 683 C CA . ALA A 1 86 ? 32.887 9.841 -27.861 1.00 66.75 86 ALA A CA 1
ATOM 684 C C . ALA A 1 86 ? 31.419 9.579 -27.494 1.00 66.75 86 ALA A C 1
ATOM 686 O O . ALA A 1 86 ? 31.093 9.529 -26.308 1.00 66.75 86 ALA A O 1
ATOM 687 N N . HIS A 1 87 ? 30.550 9.360 -28.483 1.00 65.12 87 HIS A N 1
ATOM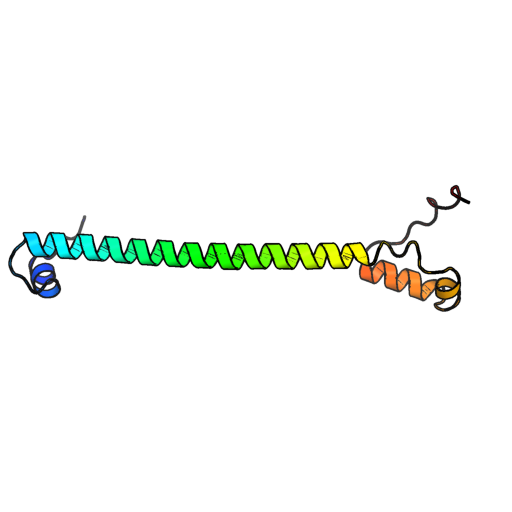 688 C CA . HIS A 1 87 ? 29.131 9.090 -28.268 1.00 65.12 87 HIS A CA 1
ATOM 689 C C . HIS A 1 87 ? 28.891 7.722 -27.616 1.00 65.12 87 HIS A C 1
ATOM 691 O O . HIS A 1 87 ? 28.184 7.635 -26.616 1.00 65.12 87 HIS A O 1
ATOM 697 N N . VAL A 1 88 ? 29.536 6.660 -28.107 1.00 65.69 88 VAL A N 1
ATOM 698 C CA . VAL A 1 88 ? 29.430 5.313 -27.523 1.00 65.69 88 VAL A CA 1
ATOM 699 C C . VAL A 1 88 ? 29.975 5.307 -26.097 1.00 65.69 88 VAL A C 1
ATOM 701 O O . VAL A 1 88 ? 29.324 4.765 -25.201 1.00 65.69 88 VAL A O 1
ATOM 704 N N . ARG A 1 89 ? 31.106 5.977 -25.840 1.00 70.00 89 ARG A N 1
ATOM 705 C CA . ARG A 1 89 ? 31.642 6.130 -24.480 1.00 70.00 89 ARG A CA 1
ATOM 706 C C . ARG A 1 89 ? 30.690 6.924 -23.585 1.00 70.00 89 ARG A C 1
ATOM 708 O O . ARG A 1 89 ? 30.519 6.563 -22.425 1.00 70.00 89 ARG A O 1
ATOM 715 N N . PHE A 1 90 ? 30.059 7.976 -24.103 1.00 69.12 90 PHE A N 1
ATOM 716 C CA . PHE A 1 90 ? 29.080 8.768 -23.357 1.00 69.12 90 PHE A CA 1
ATOM 717 C C . PHE A 1 90 ? 27.834 7.950 -22.987 1.00 69.12 90 PHE A C 1
ATOM 719 O O . PHE A 1 90 ? 27.393 7.995 -21.841 1.00 69.12 90 PHE A O 1
ATOM 726 N N . CYS A 1 91 ? 27.300 7.167 -23.925 1.00 63.28 91 CYS A N 1
ATOM 727 C CA . CYS A 1 91 ? 26.073 6.393 -23.725 1.00 63.28 91 CYS A CA 1
ATOM 728 C C . CYS A 1 91 ? 26.288 5.116 -22.900 1.00 63.28 91 CYS A C 1
ATOM 730 O O . CYS A 1 91 ? 25.403 4.718 -22.146 1.00 63.28 91 CYS A O 1
ATOM 732 N N . THR A 1 92 ? 27.450 4.467 -23.026 1.00 66.38 92 THR A N 1
ATOM 733 C CA . THR A 1 92 ? 27.706 3.150 -22.407 1.00 66.38 92 THR A CA 1
ATOM 734 C C . THR A 1 92 ? 28.686 3.193 -21.234 1.00 66.38 92 THR A C 1
ATOM 736 O O . THR A 1 92 ? 28.788 2.224 -20.482 1.00 66.38 92 THR A O 1
ATOM 739 N N . GLY A 1 93 ? 29.432 4.291 -21.071 1.00 66.56 93 GLY A N 1
ATOM 740 C CA . GLY A 1 93 ? 30.491 4.422 -20.067 1.00 66.56 93 GLY A CA 1
ATOM 741 C C . GLY A 1 93 ? 31.721 3.539 -20.317 1.00 66.56 93 GLY A C 1
ATOM 742 O O . GLY A 1 93 ? 32.607 3.489 -19.465 1.00 66.56 93 GLY A O 1
ATOM 743 N N . LYS A 1 94 ? 31.791 2.833 -21.454 1.00 58.41 94 LYS A N 1
ATOM 744 C CA . LYS A 1 94 ? 32.880 1.915 -21.814 1.00 58.41 94 LYS A CA 1
ATOM 745 C C . LYS A 1 94 ? 33.594 2.383 -23.076 1.00 58.41 94 LYS A C 1
ATOM 747 O O . LYS A 1 94 ? 33.009 3.044 -23.930 1.00 58.41 94 LYS A O 1
ATOM 752 N N . GLU A 1 95 ? 34.873 2.046 -23.182 1.00 60.84 95 GLU A N 1
ATOM 753 C CA . GLU A 1 95 ? 35.630 2.243 -24.413 1.00 60.84 95 GLU A CA 1
ATOM 754 C C . GLU A 1 95 ? 35.306 1.094 -25.387 1.00 60.84 95 GLU A C 1
ATOM 756 O O . GLU A 1 95 ? 35.320 -0.061 -24.951 1.00 60.84 95 GLU A O 1
ATOM 761 N N . PRO A 1 96 ? 34.958 1.366 -26.659 1.00 58.41 96 PRO A N 1
ATOM 762 C CA . PRO A 1 96 ? 34.622 0.304 -27.605 1.00 58.41 96 PRO A CA 1
ATOM 763 C C . PRO A 1 96 ? 35.862 -0.556 -27.896 1.00 58.41 96 PRO A C 1
ATOM 765 O O . PRO A 1 96 ? 36.930 -0.011 -28.173 1.00 58.41 96 PRO A O 1
ATOM 768 N N . ASN A 1 97 ? 35.727 -1.884 -27.824 1.00 54.62 97 ASN A N 1
ATOM 769 C CA . ASN A 1 97 ? 36.777 -2.834 -28.199 1.00 54.62 97 ASN A CA 1
ATOM 770 C C . ASN A 1 97 ? 36.493 -3.363 -29.614 1.00 54.62 97 ASN A C 1
ATOM 772 O O . ASN A 1 97 ? 35.414 -3.894 -29.860 1.00 54.62 97 ASN A O 1
ATOM 776 N N . TYR A 1 98 ? 37.445 -3.191 -30.532 1.00 56.03 98 TYR A N 1
ATOM 777 C CA . TYR A 1 98 ? 37.265 -3.438 -31.968 1.00 56.03 98 TYR A CA 1
ATOM 778 C C . 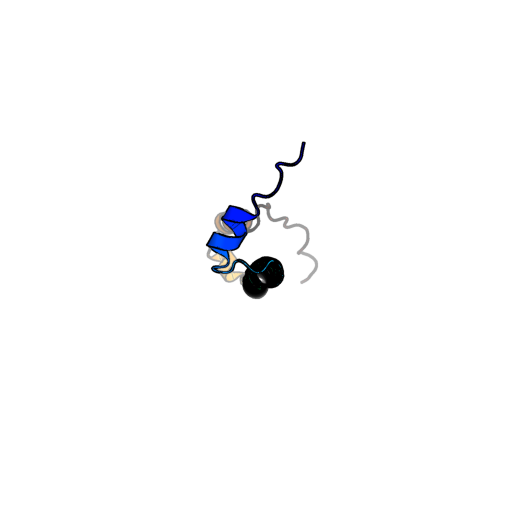TYR A 1 98 ? 37.784 -4.806 -32.439 1.00 56.03 98 TYR A C 1
ATOM 780 O O . TYR A 1 98 ? 37.669 -5.114 -33.621 1.00 56.03 98 TYR A O 1
ATOM 788 N N . GLU A 1 99 ? 38.365 -5.626 -31.558 1.00 49.59 99 GLU A N 1
ATOM 789 C CA . GLU A 1 99 ? 38.994 -6.895 -31.965 1.00 49.59 99 GLU A CA 1
ATOM 790 C C . GLU A 1 99 ? 38.017 -8.077 -32.116 1.00 49.59 99 GLU A C 1
ATOM 792 O O . GLU A 1 99 ? 38.408 -9.112 -32.644 1.00 49.59 99 GLU A O 1
ATOM 797 N N . GLU A 1 100 ? 36.746 -7.954 -31.717 1.00 49.62 100 GLU A N 1
ATOM 798 C CA . GLU A 1 100 ? 35.825 -9.107 -31.660 1.00 49.62 100 GLU A CA 1
ATOM 799 C C . GLU A 1 100 ? 34.922 -9.294 -32.899 1.00 49.62 100 GLU A C 1
ATOM 801 O O . GLU A 1 100 ? 34.134 -10.233 -32.931 1.00 49.62 100 GLU A O 1
ATOM 806 N N . ASN A 1 101 ? 35.019 -8.441 -33.930 1.00 46.59 101 ASN A N 1
ATOM 807 C CA . ASN A 1 101 ? 34.009 -8.386 -35.007 1.00 46.59 101 ASN A CA 1
ATOM 808 C C . ASN A 1 101 ? 34.552 -8.469 -36.449 1.00 46.59 101 ASN A C 1
ATOM 810 O O . ASN A 1 101 ? 33.885 -8.036 -37.386 1.00 46.59 101 ASN A O 1
ATOM 814 N N . VAL A 1 102 ? 35.754 -9.020 -36.655 1.00 42.84 102 VAL A N 1
ATOM 815 C CA . VAL A 1 102 ? 36.339 -9.166 -38.009 1.00 42.84 102 VAL A CA 1
ATOM 816 C C . VAL A 1 102 ? 36.048 -10.542 -38.641 1.00 42.84 102 VAL A C 1
ATOM 818 O O . VAL A 1 102 ? 36.132 -10.678 -39.856 1.00 42.84 102 VAL A O 1
ATOM 821 N N . ASP A 1 103 ? 35.616 -11.541 -37.864 1.00 36.41 103 ASP A N 1
ATOM 822 C CA . ASP A 1 103 ? 35.445 -12.926 -38.348 1.00 36.41 103 ASP A CA 1
ATOM 823 C C . ASP A 1 103 ? 34.018 -13.283 -38.828 1.00 36.41 103 ASP A C 1
ATOM 825 O O . ASP A 1 103 ? 33.712 -14.456 -39.039 1.00 36.41 103 ASP A O 1
ATOM 829 N N . ALA A 1 104 ? 33.131 -12.300 -39.021 1.00 42.38 104 ALA A N 1
ATOM 830 C CA . ALA A 1 104 ? 31.735 -12.533 -39.427 1.00 42.38 104 ALA A CA 1
ATOM 831 C C . ALA A 1 104 ? 31.332 -11.861 -40.758 1.00 42.38 104 ALA A C 1
ATOM 833 O O . ALA A 1 104 ? 30.176 -11.457 -40.910 1.00 42.38 104 ALA A O 1
ATOM 834 N N . ILE A 1 105 ? 32.260 -11.753 -41.720 1.00 37.53 105 ILE A N 1
ATOM 835 C CA . ILE A 1 105 ? 31.952 -11.406 -43.125 1.00 37.53 105 ILE A CA 1
ATOM 836 C C . ILE A 1 105 ? 32.106 -12.637 -44.016 1.00 37.53 105 ILE A C 1
ATOM 838 O O . ILE A 1 105 ? 33.205 -13.236 -44.010 1.00 37.53 105 ILE A O 1
#

Secondary structure (DSSP, 8-state):
-PPPP-HHHHHHHHT-S-HHHHHHHHHHHHHHHHHHHHHHHHHHHHHHHHHHHHHHHHHHHHHHT--GGG--HHHHHHS-HHHHHHHHHHHHSSPPP-TTSSS--

Foldseek 3Di:
DDDDDDVVVLCVVLVHPDVVSSVVVVVVVVVVVVVVVVVVVVVVVVVVVVVVVVVVVVVVVVCVVPDCPPPPVVNCVVQDVVNVQVVCCVVPVDGDDDPPPPPPD